Protein AF-A0A2K4P7S0-F1 (afdb_monomer_lite)

pLDDT: mean 74.95, std 8.79, range [53.72, 86.94]

Foldseek 3Di:
DPPDPDDLQVVLLVVQVVVCVVCVVVVNNQHDPDSSDHCVVSVVVCCVPVVD

Radius of gyration: 12.29 Å; chains: 1; bounding box: 26×24×34 Å

Organism: Escherichia coli (NCBI:txid562)

Structure (mmCIF, N/CA/C/O backbone):
data_AF-A0A2K4P7S0-F1
#
_entry.id   AF-A0A2K4P7S0-F1
#
loop_
_atom_site.group_PDB
_atom_site.id
_atom_site.type_symbol
_atom_site.label_atom_id
_atom_site.label_alt_id
_atom_site.label_comp_id
_atom_site.label_asym_id
_atom_site.label_entity_id
_ato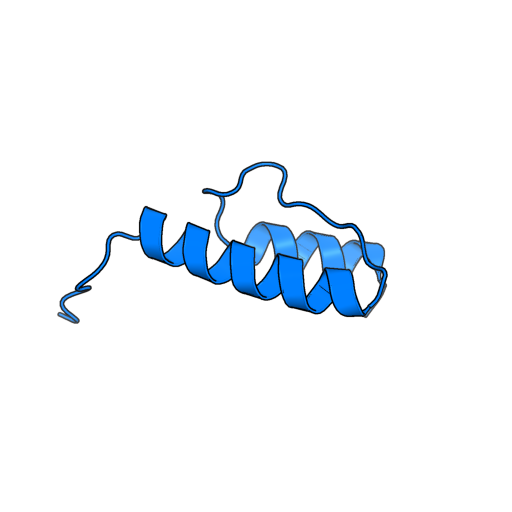m_site.label_seq_id
_atom_site.pdbx_PDB_ins_code
_atom_site.Cartn_x
_atom_site.Cartn_y
_atom_site.Cartn_z
_atom_site.occupancy
_atom_site.B_iso_or_equiv
_atom_site.auth_seq_id
_atom_site.auth_comp_id
_atom_site.auth_asym_id
_atom_site.auth_atom_id
_atom_site.pdbx_PDB_model_num
ATOM 1 N N . MET A 1 1 ? -7.416 20.897 18.307 1.00 54.38 1 MET A N 1
ATOM 2 C CA . MET A 1 1 ? -7.123 19.457 18.150 1.00 54.38 1 MET A CA 1
ATOM 3 C C . MET A 1 1 ? -8.054 18.939 17.065 1.00 54.38 1 MET A C 1
ATOM 5 O O . MET A 1 1 ? -9.258 18.988 17.269 1.00 54.38 1 MET A O 1
ATOM 9 N N . VAL A 1 2 ? -7.550 18.586 15.878 1.00 63.03 2 VAL A N 1
ATOM 10 C CA . VAL A 1 2 ? -8.404 18.021 14.816 1.00 63.03 2 VAL A CA 1
ATOM 11 C C . VAL A 1 2 ? -8.842 16.636 15.286 1.00 63.03 2 VAL A C 1
ATOM 13 O O . VAL A 1 2 ? -8.007 15.741 15.407 1.00 63.03 2 VAL A O 1
ATOM 16 N N . GLN A 1 3 ? -10.123 16.474 15.620 1.00 64.31 3 GLN A N 1
ATOM 17 C CA . GLN A 1 3 ? -10.694 15.163 15.918 1.00 64.31 3 GLN A CA 1
ATOM 18 C C . GLN A 1 3 ? -10.662 14.334 14.636 1.00 64.31 3 GLN A C 1
ATOM 20 O O . GLN A 1 3 ? -11.437 14.562 13.707 1.00 64.31 3 GLN A O 1
ATOM 25 N N . LYS A 1 4 ? -9.729 13.384 14.566 1.00 71.56 4 LYS A N 1
ATOM 26 C CA . LYS A 1 4 ? -9.731 12.378 13.509 1.00 71.56 4 LYS A CA 1
ATOM 27 C C . LYS A 1 4 ? -10.908 11.436 13.761 1.00 71.56 4 LYS A C 1
ATOM 29 O O . LYS A 1 4 ? -10.948 10.748 14.774 1.00 71.56 4 LYS A O 1
ATOM 34 N N . ILE A 1 5 ? -11.869 11.440 12.837 1.00 80.44 5 ILE A N 1
ATOM 35 C CA . ILE A 1 5 ? -13.058 10.569 12.860 1.00 80.44 5 ILE A CA 1
ATOM 36 C C . ILE A 1 5 ? -12.662 9.104 12.597 1.00 80.44 5 ILE A C 1
ATOM 38 O O . ILE A 1 5 ? -13.341 8.180 13.032 1.00 80.44 5 ILE A O 1
ATOM 42 N N . LEU A 1 6 ? -11.543 8.891 11.899 1.00 80.81 6 LEU A N 1
ATOM 43 C CA . LEU A 1 6 ? -11.015 7.581 11.529 1.00 80.81 6 LEU A CA 1
ATOM 44 C C . LEU A 1 6 ? -9.639 7.359 12.160 1.00 80.81 6 LEU A C 1
ATOM 46 O O . LEU A 1 6 ? -8.860 8.301 12.312 1.00 80.81 6 LEU A O 1
ATOM 50 N N . SER A 1 7 ? -9.335 6.105 12.497 1.00 86.50 7 SER A N 1
ATOM 51 C CA . SER A 1 7 ? -8.004 5.727 12.973 1.00 86.50 7 SER A CA 1
ATOM 52 C C . SER A 1 7 ? -6.969 5.865 11.856 1.00 86.50 7 SER A C 1
ATOM 54 O O . SER A 1 7 ? -7.286 5.718 10.674 1.00 86.50 7 SER A O 1
ATOM 56 N N . ASP A 1 8 ? -5.709 6.092 12.228 1.00 83.69 8 ASP A N 1
ATOM 57 C CA . ASP A 1 8 ? -4.608 6.190 11.261 1.00 83.69 8 ASP A CA 1
ATOM 58 C C . ASP A 1 8 ? -4.475 4.920 10.411 1.00 83.69 8 ASP A C 1
ATOM 60 O O . ASP A 1 8 ? -4.192 4.999 9.221 1.00 83.69 8 ASP A O 1
ATOM 64 N N . LYS A 1 9 ? -4.794 3.751 10.983 1.00 83.94 9 LYS A N 1
ATOM 65 C CA . LYS A 1 9 ? -4.859 2.482 10.250 1.00 83.94 9 LYS A CA 1
ATOM 66 C C . LYS A 1 9 ? -5.863 2.541 9.093 1.00 83.94 9 LYS A C 1
ATOM 68 O O . LYS A 1 9 ? -5.510 2.218 7.964 1.00 83.94 9 LYS A O 1
ATOM 73 N N . VAL A 1 10 ? -7.090 2.992 9.364 1.00 84.56 10 VAL A N 1
ATOM 74 C CA . VAL A 1 10 ? -8.154 3.093 8.349 1.00 84.56 10 VAL A CA 1
ATOM 75 C C . VAL A 1 10 ? -7.811 4.156 7.303 1.00 84.56 10 VAL A C 1
ATOM 77 O O . VAL A 1 10 ? -8.063 3.970 6.112 1.00 84.56 10 VAL A O 1
ATOM 80 N N . MET A 1 11 ? -7.195 5.261 7.727 1.00 86.94 11 MET A N 1
ATOM 81 C CA . MET A 1 11 ? -6.715 6.294 6.806 1.00 86.94 11 MET A CA 1
ATOM 82 C C . MET A 1 11 ? -5.614 5.765 5.876 1.00 86.94 11 MET A C 1
ATOM 84 O O . MET A 1 11 ? -5.660 6.032 4.672 1.00 86.94 11 MET A O 1
ATOM 88 N N . ASN A 1 12 ? -4.671 4.980 6.402 1.00 85.44 12 ASN A N 1
ATOM 89 C CA . ASN A 1 12 ? -3.603 4.362 5.618 1.00 85.44 12 ASN A CA 1
ATOM 90 C C . ASN A 1 12 ? -4.157 3.331 4.630 1.00 85.44 12 ASN A C 1
ATOM 92 O O . ASN A 1 12 ? -3.831 3.413 3.451 1.00 85.44 12 ASN A O 1
ATOM 96 N N . GLU A 1 13 ? -5.049 2.432 5.063 1.00 84.19 13 GLU A N 1
ATOM 97 C CA . GLU A 1 13 ? -5.711 1.455 4.179 1.00 84.19 13 GLU A CA 1
ATOM 98 C C . GLU A 1 13 ? -6.382 2.143 2.986 1.00 84.19 13 GLU A C 1
ATOM 100 O O . GLU A 1 13 ? -6.145 1.789 1.829 1.00 84.19 13 GLU A O 1
ATOM 105 N N . ARG A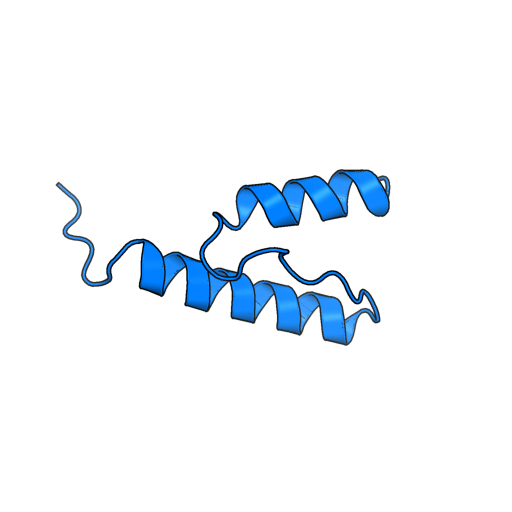 1 14 ? -7.186 3.178 3.260 1.00 86.06 14 ARG A N 1
ATOM 106 C CA . ARG A 1 14 ? -7.931 3.910 2.230 1.00 86.06 14 ARG A CA 1
ATOM 107 C C . ARG A 1 14 ? -7.004 4.627 1.249 1.00 86.06 14 ARG A C 1
ATOM 109 O O . ARG A 1 14 ? -7.265 4.640 0.047 1.00 86.06 14 ARG A O 1
ATOM 116 N N . THR A 1 15 ? -5.918 5.204 1.752 1.00 84.00 15 THR A N 1
ATOM 117 C CA . THR A 1 15 ? -4.931 5.908 0.925 1.00 84.00 15 THR A CA 1
ATOM 118 C C . THR A 1 15 ? -4.120 4.926 0.076 1.00 84.00 15 THR A C 1
ATOM 120 O O . THR A 1 15 ? -3.921 5.155 -1.116 1.00 84.00 15 THR A O 1
ATOM 123 N N . ASN A 1 16 ? -3.722 3.791 0.651 1.00 82.94 16 ASN A N 1
ATOM 124 C CA . ASN A 1 16 ? -3.000 2.734 -0.051 1.00 82.94 16 ASN A CA 1
ATOM 125 C C . ASN A 1 16 ? -3.859 2.089 -1.148 1.00 82.94 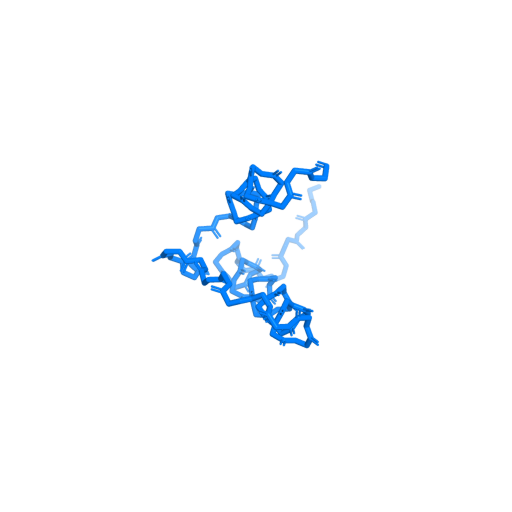16 ASN A C 1
ATOM 127 O O . ASN A 1 16 ? -3.351 1.827 -2.239 1.00 82.94 16 ASN A O 1
ATOM 131 N N . ALA A 1 17 ? -5.161 1.900 -0.914 1.00 83.81 17 ALA A N 1
ATOM 132 C CA . ALA A 1 17 ? -6.097 1.425 -1.933 1.00 83.81 17 ALA A CA 1
ATOM 133 C C . ALA A 1 17 ? -6.217 2.408 -3.112 1.00 83.81 17 ALA A C 1
ATOM 135 O O . ALA A 1 17 ? -6.156 1.987 -4.267 1.00 83.81 17 ALA A O 1
ATOM 136 N N . TYR A 1 18 ? -6.315 3.714 -2.831 1.00 85.81 18 TYR A N 1
ATOM 137 C CA . TYR A 1 18 ? -6.351 4.754 -3.865 1.00 85.81 18 TYR A CA 1
ATOM 138 C C . TYR A 1 18 ? -5.099 4.730 -4.751 1.00 85.81 18 TYR A C 1
ATOM 140 O O . TYR A 1 18 ? -5.205 4.697 -5.978 1.00 85.81 18 TYR A O 1
ATOM 148 N N . TYR A 1 19 ? -3.909 4.701 -4.146 1.00 78.94 19 TYR A N 1
ATOM 149 C CA . TYR A 1 19 ? -2.669 4.676 -4.920 1.00 78.94 19 TYR A CA 1
ATOM 150 C C . TYR A 1 19 ? -2.475 3.362 -5.680 1.00 78.94 19 TYR A C 1
ATOM 152 O O . TYR A 1 19 ? -2.037 3.395 -6.827 1.00 78.94 19 TYR A O 1
ATOM 160 N N . SER A 1 20 ? -2.843 2.224 -5.084 1.00 79.12 20 SER A N 1
ATOM 161 C CA . SER A 1 20 ? -2.781 0.922 -5.764 1.00 79.12 20 SER A CA 1
ATOM 162 C C . SER A 1 20 ? -3.660 0.911 -7.016 1.00 79.12 20 SER A C 1
ATOM 164 O O . SER A 1 20 ? -3.220 0.455 -8.068 1.00 79.12 20 SER A O 1
ATOM 166 N N . TYR A 1 21 ? -4.867 1.480 -6.933 1.00 83.62 21 TYR A N 1
ATOM 167 C CA . TYR A 1 21 ? -5.755 1.639 -8.086 1.00 83.62 21 TYR A CA 1
ATOM 168 C C . TYR A 1 21 ? -5.135 2.539 -9.170 1.00 83.62 21 TYR A C 1
ATOM 170 O O . TYR A 1 21 ? -5.003 2.126 -10.320 1.00 83.62 21 TYR A O 1
ATOM 178 N N . TYR A 1 22 ? -4.681 3.740 -8.793 1.00 82.25 22 TYR A N 1
ATOM 179 C CA . TYR A 1 22 ? -4.089 4.723 -9.714 1.00 82.25 22 TYR A CA 1
ATOM 180 C C . TYR A 1 22 ? -2.861 4.188 -10.473 1.00 82.25 22 TYR A C 1
ATOM 182 O O . TYR A 1 22 ? -2.620 4.549 -11.628 1.00 82.25 22 TYR A O 1
ATOM 190 N N . LEU A 1 23 ? -2.057 3.351 -9.820 1.00 77.56 23 LEU A N 1
ATOM 191 C CA . LEU A 1 23 ? -0.865 2.748 -10.416 1.00 77.56 23 LEU A CA 1
ATOM 192 C C . LEU A 1 23 ? -1.200 1.522 -11.258 1.00 77.56 23 LEU A C 1
ATOM 194 O O . LEU A 1 23 ? -0.610 1.353 -12.324 1.00 77.56 23 LEU A O 1
ATOM 198 N N . GLY A 1 24 ? -2.191 0.729 -10.837 1.00 79.06 24 GLY A N 1
ATOM 199 C CA . GLY A 1 24 ? -2.745 -0.355 -11.643 1.00 79.06 24 GLY A CA 1
ATOM 200 C C . GLY A 1 24 ? -3.212 0.136 -13.016 1.00 79.06 24 GLY A C 1
ATOM 201 O O . GLY A 1 24 ? -2.847 -0.458 -14.026 1.00 79.06 24 GLY A O 1
ATOM 202 N N . GLU A 1 25 ? -3.899 1.284 -13.078 1.00 84.00 25 GLU A N 1
ATOM 203 C CA . G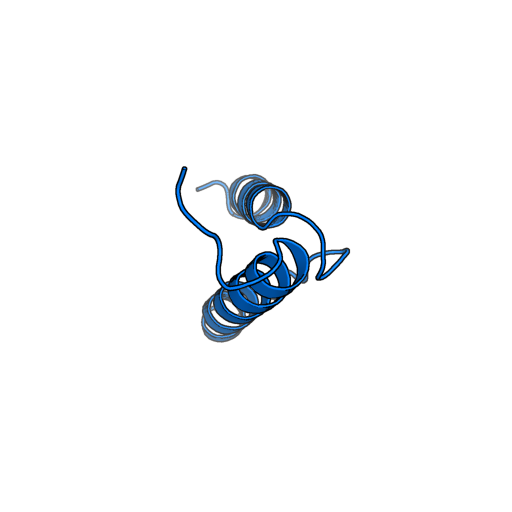LU A 1 25 ? -4.290 1.921 -14.351 1.00 84.00 25 GLU A CA 1
ATOM 204 C C . GLU A 1 25 ? -3.097 2.316 -15.244 1.00 84.00 25 GLU A C 1
ATOM 206 O O . GLU A 1 25 ? -3.243 2.443 -16.457 1.00 84.00 25 GLU A O 1
ATOM 211 N N . ARG A 1 26 ? -1.903 2.497 -14.667 1.00 80.81 26 ARG A N 1
ATOM 212 C CA . ARG A 1 26 ? -0.661 2.843 -15.381 1.00 80.81 26 ARG A CA 1
ATOM 213 C C . ARG A 1 26 ? 0.213 1.628 -15.694 1.00 80.81 26 ARG A C 1
ATOM 215 O O . ARG A 1 26 ? 1.342 1.808 -16.136 1.00 80.81 26 ARG A O 1
ATOM 222 N N . ASN A 1 27 ? -0.289 0.408 -15.479 1.00 79.19 27 ASN A N 1
ATOM 223 C CA . ASN A 1 27 ? 0.477 -0.846 -15.540 1.00 79.19 27 ASN A CA 1
ATOM 224 C C . ASN A 1 27 ? 1.678 -0.889 -14.575 1.00 79.19 27 ASN A C 1
ATOM 226 O O . ASN A 1 27 ? 2.619 -1.659 -14.767 1.00 79.19 27 ASN A O 1
ATOM 230 N N . ILE A 1 28 ? 1.637 -0.089 -13.507 1.00 72.38 28 ILE A N 1
ATOM 231 C CA . ILE A 1 28 ? 2.660 -0.058 -12.466 1.00 72.38 28 ILE A CA 1
ATOM 232 C C . ILE A 1 28 ? 2.180 -0.962 -11.328 1.00 72.38 28 ILE A C 1
ATOM 234 O O . ILE A 1 28 ? 1.413 -0.557 -10.457 1.00 72.38 28 ILE A O 1
ATOM 238 N N . SER A 1 29 ? 2.630 -2.218 -11.333 1.00 68.25 29 SER A N 1
ATOM 239 C CA . SER A 1 29 ? 2.334 -3.178 -10.262 1.00 68.25 29 SER A CA 1
ATOM 240 C C . SER A 1 29 ? 3.308 -3.004 -9.098 1.00 68.25 29 SER A C 1
ATOM 242 O O . SER A 1 29 ? 4.141 -3.868 -8.823 1.00 68.25 29 SER A O 1
ATOM 244 N N . VAL A 1 30 ? 3.213 -1.874 -8.403 1.00 64.75 30 VAL A N 1
ATOM 245 C CA . VAL A 1 30 ? 3.868 -1.710 -7.106 1.00 64.75 30 VAL A CA 1
ATOM 246 C C . VAL A 1 30 ? 2.806 -1.953 -6.048 1.00 64.75 30 VAL A C 1
ATOM 248 O O . VAL A 1 30 ? 1.822 -1.226 -5.977 1.00 64.75 30 VAL A O 1
ATOM 251 N N . LEU A 1 31 ? 2.990 -2.986 -5.231 1.00 64.81 31 LEU A N 1
ATOM 252 C CA . LEU A 1 31 ? 2.160 -3.226 -4.054 1.00 64.81 31 LEU A CA 1
ATOM 253 C C . LEU A 1 31 ? 2.914 -2.740 -2.811 1.00 64.81 31 LEU A C 1
ATOM 255 O O . LEU A 1 31 ? 4.115 -3.006 -2.691 1.00 64.81 31 LEU A O 1
ATOM 259 N N . PRO A 1 32 ? 2.253 -2.037 -1.875 1.00 63.44 32 PRO A N 1
ATOM 260 C CA . PRO A 1 32 ? 2.832 -1.803 -0.563 1.00 63.44 32 PRO A CA 1
ATOM 261 C C . PRO A 1 32 ? 3.148 -3.162 0.069 1.00 63.44 32 PRO A C 1
ATOM 263 O O . PRO A 1 32 ? 2.269 -4.019 0.145 1.00 63.44 32 PRO A O 1
ATOM 266 N N . LEU A 1 33 ? 4.381 -3.362 0.550 1.00 66.81 33 LEU A N 1
ATOM 267 C CA . LEU A 1 33 ? 4.761 -4.579 1.291 1.00 66.81 33 LEU A CA 1
ATOM 268 C C . LEU A 1 33 ? 3.829 -4.832 2.490 1.00 66.81 33 LEU A C 1
ATOM 270 O O . LEU A 1 33 ? 3.638 -5.971 2.904 1.00 66.81 33 LEU A O 1
ATOM 274 N N . ASN A 1 34 ? 3.242 -3.762 3.028 1.00 73.62 34 ASN A N 1
ATOM 275 C CA . ASN A 1 34 ? 2.249 -3.787 4.084 1.00 73.62 34 ASN A CA 1
ATOM 276 C C . ASN A 1 34 ? 1.176 -2.722 3.808 1.00 73.62 34 ASN A C 1
ATOM 278 O O . ASN A 1 34 ? 1.491 -1.541 3.685 1.00 73.62 34 ASN A O 1
ATOM 282 N N . VAL A 1 35 ? -0.097 -3.120 3.755 1.00 65.62 35 VAL A N 1
ATOM 283 C CA . VAL A 1 35 ? -1.241 -2.211 3.529 1.00 65.62 35 VAL A CA 1
ATOM 284 C C . VAL A 1 35 ? -1.489 -1.237 4.685 1.00 65.62 35 VAL A C 1
ATOM 286 O O . VAL A 1 35 ? -2.231 -0.271 4.522 1.00 65.62 35 VAL A O 1
ATOM 289 N N . TYR A 1 36 ? -0.864 -1.474 5.839 1.00 70.50 36 TYR A N 1
ATOM 290 C CA . TYR A 1 36 ? -0.933 -0.602 7.010 1.00 70.50 36 TYR A CA 1
ATOM 291 C C . TYR A 1 36 ? 0.244 0.370 7.108 1.00 70.50 36 TYR A C 1
ATOM 293 O O . TYR A 1 36 ? 0.196 1.291 7.930 1.00 70.50 36 TYR A O 1
ATOM 301 N N . ASP A 1 37 ? 1.291 0.175 6.297 1.00 73.31 37 ASP A N 1
ATOM 302 C CA . ASP A 1 37 ? 2.419 1.099 6.276 1.00 73.31 37 ASP A CA 1
ATOM 303 C C . ASP A 1 37 ? 1.950 2.471 5.764 1.00 73.31 37 ASP A C 1
ATOM 305 O O . ASP A 1 37 ? 1.037 2.554 4.930 1.00 73.31 37 ASP A O 1
ATOM 309 N N . PRO A 1 38 ? 2.571 3.559 6.252 1.00 78.56 38 PRO A N 1
ATOM 310 C CA . PRO A 1 38 ? 2.265 4.893 5.774 1.00 78.56 38 PRO A CA 1
ATOM 311 C C . PRO A 1 38 ? 2.489 4.990 4.255 1.00 78.56 38 PRO A C 1
ATOM 313 O O . PRO A 1 38 ? 3.506 4.485 3.753 1.00 78.56 38 PRO A O 1
ATOM 316 N N . PRO A 1 39 ? 1.584 5.652 3.515 1.00 72.75 39 PRO A N 1
ATOM 317 C CA . PRO A 1 39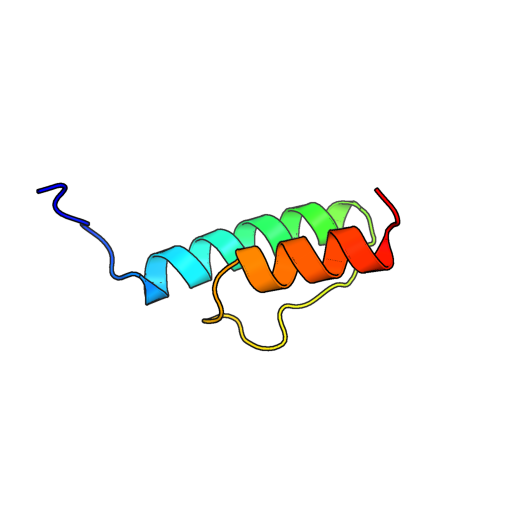 ? 1.672 5.783 2.061 1.00 72.75 39 PRO A CA 1
ATOM 318 C C . PRO A 1 39 ? 2.978 6.450 1.599 1.00 72.75 39 PRO A C 1
ATOM 320 O O . PRO A 1 39 ? 3.424 6.227 0.476 1.00 72.75 39 PRO A O 1
ATOM 323 N N . GLU A 1 40 ? 3.655 7.209 2.464 1.00 80.81 40 GLU A N 1
ATOM 324 C CA . GLU A 1 40 ? 4.957 7.828 2.209 1.00 80.81 40 GLU A CA 1
ATOM 325 C C . GLU A 1 40 ? 6.032 6.804 1.834 1.00 80.81 40 GLU A C 1
ATOM 327 O O . GLU A 1 40 ? 6.845 7.069 0.947 1.00 80.81 40 GLU A O 1
ATOM 332 N N . ARG A 1 41 ? 6.036 5.620 2.466 1.00 73.69 41 ARG A N 1
ATOM 333 C CA . ARG A 1 41 ? 6.994 4.550 2.132 1.00 73.69 41 ARG A CA 1
ATOM 334 C C . ARG A 1 41 ? 6.780 4.032 0.719 1.00 73.69 41 ARG A C 1
ATOM 336 O O . ARG A 1 41 ? 7.739 3.778 -0.009 1.00 73.69 41 ARG A O 1
ATOM 343 N N . PHE A 1 42 ? 5.519 3.902 0.337 1.00 71.81 42 PHE A N 1
ATOM 344 C CA . PHE A 1 42 ? 5.120 3.431 -0.974 1.00 71.81 42 PHE A CA 1
ATOM 345 C C . PHE A 1 42 ? 5.419 4.468 -2.068 1.00 71.81 42 PHE A C 1
ATOM 347 O O . PHE A 1 42 ? 6.032 4.144 -3.084 1.00 71.81 42 PHE A O 1
ATOM 354 N N . ILE A 1 43 ? 5.108 5.742 -1.815 1.00 75.81 43 ILE A N 1
ATOM 355 C CA . ILE A 1 43 ? 5.453 6.864 -2.702 1.00 75.81 43 ILE A CA 1
ATOM 356 C C . ILE A 1 43 ? 6.973 6.975 -2.878 1.00 75.81 43 ILE A C 1
ATOM 358 O O . ILE A 1 43 ? 7.451 7.181 -3.993 1.00 75.81 43 ILE A O 1
ATOM 362 N N . ALA A 1 44 ? 7.747 6.820 -1.800 1.00 75.69 44 ALA A N 1
ATOM 363 C CA . ALA A 1 44 ? 9.206 6.844 -1.863 1.00 75.69 44 ALA A CA 1
ATOM 364 C C . ALA A 1 44 ? 9.769 5.702 -2.721 1.00 75.69 44 ALA A C 1
ATOM 366 O O . ALA A 1 44 ? 10.702 5.926 -3.493 1.00 75.69 44 ALA A O 1
ATOM 367 N N . TYR A 1 45 ? 9.188 4.500 -2.627 1.00 72.25 45 TYR A N 1
ATOM 368 C CA . TYR A 1 45 ? 9.548 3.388 -3.504 1.00 72.25 45 TYR A CA 1
ATOM 369 C C . TYR A 1 45 ? 9.295 3.743 -4.971 1.00 72.25 45 TYR A C 1
ATOM 371 O O . TYR A 1 45 ? 10.195 3.596 -5.787 1.00 72.25 45 TYR A O 1
ATOM 379 N N . ILE A 1 46 ? 8.118 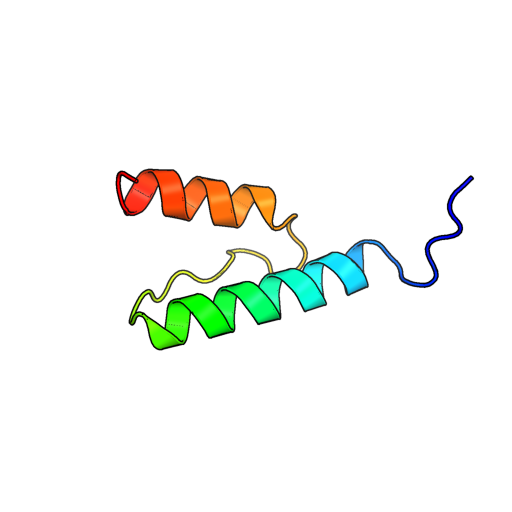4.273 -5.310 1.00 71.00 46 ILE A N 1
ATOM 380 C CA . ILE A 1 46 ? 7.781 4.638 -6.697 1.00 71.00 46 ILE A CA 1
ATOM 381 C C . ILE A 1 46 ? 8.739 5.697 -7.234 1.00 71.00 46 ILE A C 1
ATOM 383 O O . ILE A 1 46 ? 9.298 5.504 -8.305 1.00 71.00 46 ILE A O 1
ATOM 387 N N . LYS A 1 47 ? 9.005 6.768 -6.474 1.00 74.12 47 LYS A N 1
ATOM 388 C CA . LYS A 1 47 ? 9.984 7.798 -6.865 1.00 74.12 47 LYS A CA 1
ATOM 389 C C . LYS A 1 47 ? 11.363 7.203 -7.155 1.00 74.12 47 LYS A C 1
ATOM 391 O O . LYS A 1 47 ? 12.016 7.581 -8.122 1.00 74.12 47 LYS A O 1
ATOM 396 N N . LYS A 1 48 ? 11.801 6.240 -6.336 1.00 73.06 48 LYS A N 1
ATOM 397 C CA . LYS A 1 48 ? 13.081 5.549 -6.528 1.00 73.06 48 LYS A CA 1
ATOM 398 C C . LYS A 1 48 ? 13.090 4.675 -7.788 1.00 73.06 48 LYS A C 1
ATOM 400 O O . LYS A 1 48 ? 14.115 4.618 -8.463 1.00 73.06 48 LYS A O 1
ATOM 405 N N . THR A 1 49 ? 11.988 3.985 -8.077 1.00 66.06 49 THR A N 1
ATOM 406 C CA . THR A 1 49 ? 11.899 3.000 -9.167 1.00 66.06 49 THR A CA 1
ATOM 407 C C . THR A 1 49 ? 11.603 3.646 -10.523 1.00 66.06 49 THR A C 1
ATOM 409 O O . THR A 1 49 ? 12.217 3.269 -11.515 1.00 66.06 49 THR A O 1
ATOM 412 N N . GLU A 1 50 ? 10.734 4.656 -10.566 1.00 62.84 50 GLU A N 1
ATOM 413 C CA . GLU A 1 50 ? 10.322 5.355 -11.793 1.00 62.84 50 GLU A CA 1
ATOM 414 C C . GLU A 1 50 ? 11.301 6.468 -12.221 1.00 62.84 50 GLU A C 1
ATOM 416 O O . GLU A 1 50 ? 11.138 7.034 -13.297 1.00 62.84 50 GLU A O 1
ATOM 421 N N . LYS A 1 51 ? 12.331 6.794 -11.416 1.00 54.53 51 LYS A N 1
ATOM 422 C CA . LYS A 1 51 ? 13.239 7.943 -11.647 1.00 54.53 51 LYS A CA 1
ATOM 423 C C . LYS A 1 51 ? 12.480 9.237 -12.026 1.00 54.53 51 LYS A C 1
ATOM 425 O O . LYS A 1 51 ? 12.906 9.954 -12.931 1.00 54.53 51 LYS A O 1
ATOM 430 N N . ILE A 1 52 ? 11.364 9.519 -11.350 1.00 53.72 52 ILE A N 1
ATOM 431 C CA . ILE A 1 52 ? 10.639 10.801 -11.462 1.00 53.72 52 ILE A CA 1
ATOM 432 C C . ILE A 1 52 ? 11.209 11.784 -10.445 1.00 53.72 52 ILE A C 1
ATOM 434 O O . ILE A 1 52 ? 11.374 11.375 -9.270 1.00 53.72 52 ILE A O 1
#

Sequence (52 aa):
MVQKILSDKVMNERTNAYYSYYLGERNISVLPLNVYDPPERFIAYIKKTEKI

Secondary structure (DSSP, 8-state):
----SS-HHHHHHHHHHHHHHHHHTTT--PPPSSTTS-HHHHHHHHHHHHT-